Protein AF-A0A3D4AWZ1-F1 (afdb_monomer_lite)

Sequence (48 aa):
WLYGGSQRAVEETLNHGRAGVMPAFKEILGEDKIHLLTAYVYSLSQEK

Radius of gyration: 16.21 Å; chains: 1; bounding box: 26×38×27 Å

Foldseek 3Di:
DVQDDDPVSVVCCVVPNDDDDDDDCCVPQPDVRVVVVVVVVVVVVVPD

Structure (mmCIF, N/CA/C/O backbone):
data_AF-A0A3D4AWZ1-F1
#
_entry.id   AF-A0A3D4AWZ1-F1
#
loop_
_atom_site.group_PDB
_atom_site.id
_atom_site.type_symbol
_atom_site.label_atom_id
_atom_site.label_alt_id
_atom_site.label_comp_id
_atom_site.label_asym_id
_atom_site.label_entity_id
_atom_site.label_seq_id
_atom_site.pdbx_PDB_ins_code
_atom_site.Cartn_x
_atom_site.Cartn_y
_atom_site.Cartn_z
_atom_site.occupancy
_atom_site.B_iso_or_equiv
_atom_site.auth_seq_id
_atom_site.auth_comp_id
_atom_site.auth_asym_id
_atom_site.auth_atom_id
_atom_site.pdbx_PDB_model_num
ATOM 1 N N . TRP A 1 1 ? -8.889 5.612 6.432 1.00 88.69 1 TRP A N 1
ATOM 2 C CA . TRP A 1 1 ? -7.852 6.398 5.729 1.00 88.69 1 TRP A CA 1
ATOM 3 C C . TRP A 1 1 ? -6.534 5.640 5.818 1.00 88.69 1 TRP A C 1
ATOM 5 O O . TRP A 1 1 ? -6.269 5.101 6.884 1.00 88.69 1 TRP A O 1
ATOM 15 N N . LEU A 1 2 ? -5.737 5.580 4.743 1.00 93.88 2 LEU A N 1
ATOM 16 C CA . LEU A 1 2 ? -4.508 4.765 4.686 1.00 93.88 2 LEU A CA 1
ATOM 17 C C . LEU A 1 2 ? -3.358 5.332 5.538 1.00 93.88 2 LEU A C 1
ATOM 19 O O . LEU A 1 2 ? -2.661 4.580 6.205 1.00 93.88 2 LEU A O 1
ATOM 23 N N . TYR A 1 3 ? -3.193 6.657 5.555 1.00 94.62 3 TYR A N 1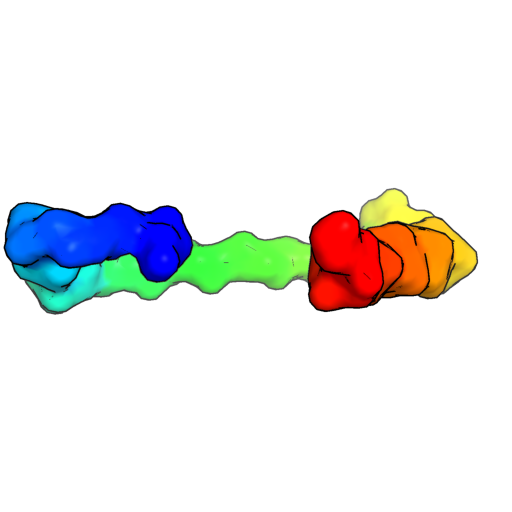
ATOM 24 C CA . TYR A 1 3 ? -2.101 7.342 6.264 1.00 94.62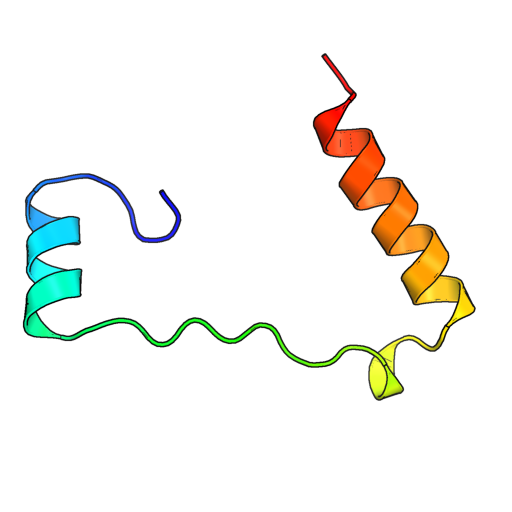 3 TYR A CA 1
ATOM 25 C C . TYR A 1 3 ? -2.538 7.974 7.598 1.00 94.62 3 TYR A C 1
ATOM 27 O O . TYR A 1 3 ? -1.906 8.906 8.084 1.00 94.62 3 TYR A O 1
ATOM 35 N N . GLY A 1 4 ? -3.624 7.465 8.196 1.00 95.31 4 GLY A N 1
ATOM 36 C CA . GLY A 1 4 ? -4.227 8.016 9.416 1.00 95.31 4 GLY A CA 1
ATOM 37 C C . GLY A 1 4 ? -5.063 9.275 9.164 1.00 95.31 4 GLY A C 1
ATOM 38 O O . GLY A 1 4 ? -4.908 9.918 8.132 1.00 95.31 4 GLY A O 1
ATOM 39 N N . GLY A 1 5 ? -5.982 9.599 10.086 1.00 95.00 5 GLY A N 1
ATOM 40 C CA . GLY A 1 5 ? -6.941 10.703 9.912 1.00 95.00 5 GLY A CA 1
ATOM 41 C C . GLY A 1 5 ? -7.020 11.747 11.016 1.00 95.00 5 GLY A C 1
ATOM 42 O O . GLY A 1 5 ? -7.982 12.504 11.078 1.00 95.00 5 GLY A O 1
ATOM 43 N N . SER A 1 6 ? -6.008 11.811 11.878 1.00 97.44 6 SER A N 1
ATOM 44 C CA . SER A 1 6 ? -5.850 12.944 12.788 1.00 97.44 6 SER A CA 1
ATOM 45 C C . SER A 1 6 ? -5.442 14.205 12.022 1.00 97.44 6 SER A C 1
ATOM 47 O O . SER A 1 6 ? -4.840 14.118 10.951 1.00 97.44 6 SER A O 1
ATOM 49 N N . GLN A 1 7 ? -5.701 15.380 12.603 1.00 96.81 7 GLN A N 1
ATOM 50 C CA . GLN A 1 7 ? -5.284 16.666 12.033 1.00 96.81 7 GLN A CA 1
ATOM 51 C C . GLN A 1 7 ? -3.796 16.666 11.647 1.00 96.81 7 GLN A C 1
ATOM 53 O O . GLN A 1 7 ? -3.448 16.971 10.509 1.00 96.81 7 GLN A O 1
ATOM 58 N N . ARG A 1 8 ? -2.932 16.201 12.556 1.00 97.00 8 ARG A N 1
ATOM 59 C CA . ARG A 1 8 ? -1.489 16.075 12.314 1.00 97.00 8 ARG A CA 1
ATOM 60 C C . ARG A 1 8 ? -1.166 15.212 11.085 1.00 97.00 8 ARG A C 1
ATOM 62 O O . ARG A 1 8 ? -0.270 15.549 10.320 1.00 97.00 8 ARG A O 1
ATOM 69 N N . ALA A 1 9 ? -1.871 14.095 10.891 1.00 97.19 9 ALA A N 1
ATOM 70 C CA . ALA A 1 9 ? -1.634 13.195 9.759 1.00 97.19 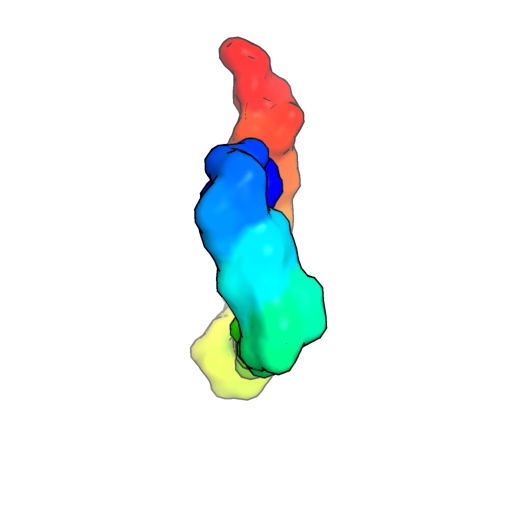9 ALA A CA 1
ATOM 71 C C . ALA A 1 9 ? -2.043 13.823 8.412 1.00 97.19 9 ALA A C 1
ATOM 73 O O . ALA A 1 9 ? -1.392 13.583 7.389 1.00 97.19 9 ALA A O 1
ATOM 74 N N . VAL A 1 10 ? -3.093 14.652 8.418 1.00 96.88 10 VAL A N 1
ATOM 75 C CA . VAL A 1 10 ? -3.514 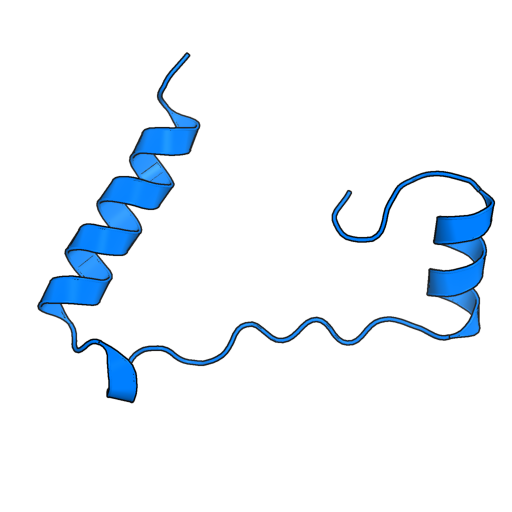15.437 7.249 1.00 96.88 10 VAL A CA 1
ATOM 76 C C . VAL A 1 10 ? -2.486 16.510 6.925 1.00 96.88 10 VAL A C 1
ATOM 78 O O . VAL A 1 10 ? -2.045 16.586 5.783 1.00 96.88 10 VAL A O 1
ATOM 81 N N . GLU A 1 11 ? -2.058 17.289 7.918 1.00 97.62 11 GLU A N 1
ATOM 82 C CA . GLU A 1 11 ? -1.036 18.330 7.748 1.00 97.62 11 GLU A CA 1
ATOM 83 C C . GLU A 1 11 ? 0.268 17.748 7.189 1.00 97.62 11 GLU A C 1
ATOM 85 O O . GLU A 1 11 ? 0.846 18.288 6.250 1.00 97.62 11 GLU A O 1
ATOM 90 N N . GLU A 1 12 ? 0.706 16.598 7.703 1.00 97.06 12 GLU A N 1
ATOM 91 C CA . GLU A 1 12 ? 1.897 15.905 7.210 1.00 97.06 12 GLU A CA 1
ATOM 92 C C . GLU A 1 12 ? 1.750 15.487 5.737 1.00 97.06 12 GLU A C 1
ATOM 94 O O . GLU A 1 12 ? 2.683 15.660 4.954 1.00 97.06 12 GLU A O 1
ATOM 99 N N . THR A 1 13 ? 0.567 14.989 5.361 1.00 97.19 13 THR A N 1
ATOM 100 C CA . THR A 1 13 ? 0.233 14.585 3.986 1.00 97.19 13 THR A CA 1
ATOM 101 C C . THR A 1 13 ? 0.176 15.783 3.037 1.00 97.19 13 THR A C 1
ATOM 103 O O . THR A 1 13 ? 0.616 15.663 1.899 1.00 97.19 13 THR A O 1
ATOM 106 N N . LEU A 1 14 ? -0.328 16.937 3.486 1.00 96.94 14 LEU A N 1
ATOM 107 C CA . LEU A 1 14 ? -0.374 18.163 2.684 1.00 96.94 14 LEU A CA 1
ATOM 108 C C . LEU A 1 14 ? 1.019 18.766 2.480 1.00 96.94 14 LEU A C 1
ATOM 110 O O . LEU A 1 14 ? 1.364 19.144 1.366 1.00 96.94 14 LEU A O 1
ATOM 114 N N . ASN A 1 15 ? 1.821 18.829 3.544 1.00 98.12 15 ASN A N 1
ATOM 115 C CA . ASN A 1 15 ? 3.125 19.489 3.511 1.00 98.12 15 ASN A CA 1
ATOM 116 C C . ASN A 1 15 ? 4.198 18.665 2.791 1.00 98.12 15 ASN A C 1
ATOM 118 O O . ASN A 1 15 ? 5.059 19.233 2.124 1.00 98.12 15 ASN A O 1
ATOM 122 N N . HIS A 1 16 ? 4.163 17.337 2.922 1.00 97.62 16 HIS A N 1
ATOM 123 C CA . HIS A 1 16 ? 5.219 16.459 2.401 1.00 97.62 16 HIS A CA 1
ATOM 124 C C . HIS A 1 16 ? 4.744 15.539 1.270 1.00 97.62 16 HIS A C 1
ATOM 126 O O . HIS A 1 16 ? 5.554 14.836 0.668 1.00 97.62 16 HIS A O 1
ATOM 132 N N . GLY A 1 17 ? 3.443 15.531 0.970 1.00 95.50 17 GLY A N 1
ATOM 133 C CA . GLY A 1 17 ? 2.853 14.585 0.031 1.00 95.50 17 GLY A CA 1
ATOM 134 C C . GLY A 1 17 ? 2.895 13.139 0.537 1.00 95.50 17 GLY A C 1
ATOM 135 O O . GLY A 1 17 ? 3.346 12.833 1.642 1.00 95.50 17 GLY A O 1
ATOM 136 N N . ARG A 1 18 ? 2.404 12.216 -0.296 1.00 96.12 18 ARG A N 1
ATOM 137 C CA . ARG A 1 18 ? 2.519 10.760 -0.118 1.00 96.12 18 ARG A CA 1
ATOM 138 C C . ARG A 1 18 ? 2.672 10.111 -1.492 1.00 96.12 18 ARG A C 1
ATOM 140 O O . ARG A 1 18 ? 2.010 10.526 -2.437 1.00 96.12 18 ARG A O 1
ATOM 147 N N . ALA A 1 19 ? 3.499 9.074 -1.587 1.00 95.81 19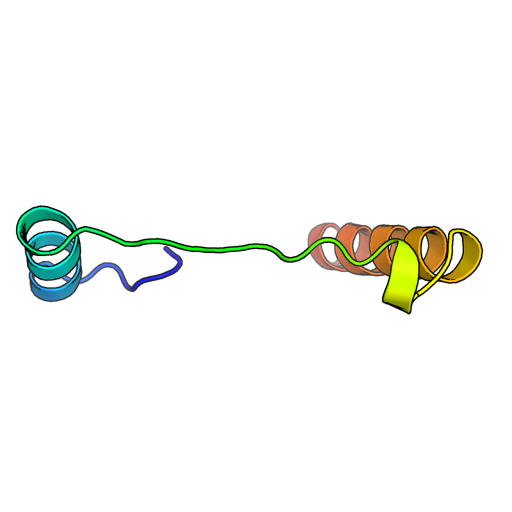 ALA A N 1
ATOM 148 C CA . ALA A 1 19 ? 3.730 8.321 -2.819 1.00 95.81 19 ALA A CA 1
ATOM 149 C C . ALA A 1 19 ? 3.471 6.827 -2.576 1.00 95.81 19 ALA A C 1
ATOM 151 O O . ALA A 1 19 ? 4.394 6.022 -2.476 1.00 95.81 19 ALA A O 1
ATOM 152 N N . GLY A 1 20 ? 2.197 6.466 -2.402 1.00 94.56 20 GLY A N 1
ATOM 153 C CA . GLY A 1 20 ? 1.795 5.065 -2.296 1.00 94.56 20 GLY A CA 1
ATOM 154 C C . GLY A 1 20 ? 2.023 4.341 -3.619 1.00 94.56 20 GLY A C 1
ATOM 155 O O . GLY A 1 20 ? 1.546 4.794 -4.657 1.00 94.56 20 GLY A O 1
ATOM 156 N N . VAL A 1 21 ? 2.734 3.216 -3.582 1.00 96.31 21 VAL A N 1
ATOM 157 C CA . VAL A 1 21 ? 2.995 2.382 -4.760 1.00 96.31 21 VAL A CA 1
ATOM 158 C C . VAL A 1 21 ? 2.384 1.010 -4.526 1.00 96.31 21 VAL A C 1
ATOM 160 O O . VAL A 1 21 ? 2.696 0.359 -3.531 1.00 96.31 21 VAL A O 1
ATOM 163 N N . MET A 1 22 ? 1.537 0.570 -5.456 1.00 95.31 22 MET A N 1
ATOM 164 C CA . MET A 1 22 ? 1.116 -0.825 -5.567 1.00 95.31 22 MET A CA 1
ATOM 165 C C . MET A 1 22 ? 1.968 -1.484 -6.659 1.00 95.31 22 MET A C 1
ATOM 167 O O . MET A 1 22 ? 1.782 -1.158 -7.834 1.00 95.31 22 MET A O 1
ATOM 171 N N . PRO A 1 23 ? 2.931 -2.357 -6.312 1.00 94.88 23 PRO A N 1
ATOM 172 C CA . PRO A 1 23 ? 3.776 -3.009 -7.303 1.00 94.88 23 PRO A CA 1
ATOM 173 C C . PRO A 1 23 ? 2.974 -3.914 -8.238 1.00 94.88 23 PRO A C 1
ATOM 175 O O . PRO A 1 23 ? 1.945 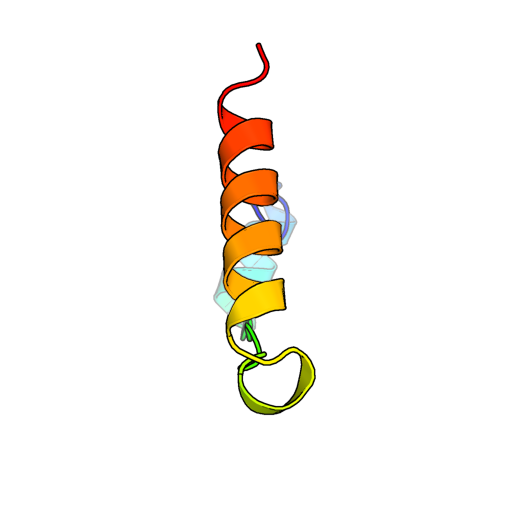-4.479 -7.864 1.00 94.88 23 PRO A O 1
ATOM 178 N N . ALA A 1 24 ? 3.480 -4.100 -9.455 1.00 94.12 24 ALA A N 1
ATOM 179 C CA . ALA A 1 24 ? 2.931 -5.093 -10.362 1.00 94.12 24 ALA A CA 1
ATOM 180 C C . ALA A 1 24 ? 3.299 -6.502 -9.874 1.00 94.12 24 ALA A C 1
ATOM 182 O O . ALA A 1 24 ? 4.473 -6.835 -9.737 1.00 94.12 24 ALA A O 1
ATOM 183 N N . PHE A 1 25 ? 2.291 -7.346 -9.657 1.00 94.62 25 PHE A N 1
ATOM 184 C CA . PHE A 1 25 ? 2.492 -8.729 -9.210 1.00 94.62 25 PHE A CA 1
ATOM 185 C C . PHE A 1 25 ? 2.517 -9.758 -10.352 1.00 94.62 25 PHE A C 1
ATOM 187 O O . PHE A 1 25 ? 2.747 -10.938 -10.089 1.00 94.62 25 PHE A O 1
ATOM 194 N N . LYS A 1 26 ? 2.318 -9.331 -11.610 1.00 92.31 26 LYS A N 1
ATOM 195 C CA . LYS A 1 26 ? 2.226 -10.209 -12.793 1.00 92.31 26 LYS A CA 1
ATOM 196 C C . LYS A 1 26 ? 3.403 -11.182 -12.902 1.00 92.31 26 LYS A C 1
ATOM 198 O O . LYS A 1 26 ? 3.193 -12.390 -12.911 1.00 92.31 26 LYS A O 1
ATOM 203 N N . GLU A 1 27 ? 4.622 -10.650 -12.895 1.00 91.56 27 GLU A N 1
ATOM 204 C CA . GLU A 1 27 ? 5.859 -11.431 -13.057 1.00 91.56 27 GLU A CA 1
ATOM 205 C C . GLU A 1 27 ? 6.239 -12.243 -11.806 1.00 91.56 27 GLU A C 1
ATOM 207 O O . GLU A 1 27 ? 7.095 -13.119 -11.866 1.00 91.56 27 GLU A O 1
ATOM 212 N N . ILE A 1 28 ? 5.614 -11.959 -10.657 1.00 92.38 28 ILE A N 1
ATOM 213 C CA . ILE A 1 28 ? 5.930 -12.595 -9.368 1.00 92.38 28 ILE A CA 1
ATOM 214 C C . ILE A 1 28 ? 5.007 -13.793 -9.110 1.00 92.38 28 ILE A C 1
ATOM 216 O O . ILE A 1 28 ? 5.437 -14.811 -8.568 1.00 92.38 28 ILE A O 1
ATOM 220 N N . LEU A 1 29 ? 3.722 -13.667 -9.458 1.00 90.69 29 LEU A N 1
ATOM 221 C CA . LEU A 1 29 ? 2.682 -14.612 -9.046 1.00 90.69 29 LEU A CA 1
ATOM 222 C C . LEU A 1 29 ? 2.119 -15.453 -10.202 1.00 90.69 29 LEU A C 1
ATOM 224 O O . LEU A 1 29 ? 1.684 -16.577 -9.949 1.00 90.69 29 LEU A O 1
ATOM 228 N N . GLY A 1 30 ? 2.161 -14.965 -11.447 1.00 92.19 30 GLY A N 1
ATOM 229 C CA . GLY A 1 30 ? 1.485 -15.606 -12.582 1.00 92.19 30 GLY A CA 1
ATOM 230 C C . GLY A 1 30 ? -0.048 -15.487 -12.520 1.00 92.19 30 GLY A C 1
ATOM 231 O O . GLY A 1 30 ? -0.615 -15.151 -11.478 1.00 92.19 30 GLY A O 1
ATOM 232 N N . GLU A 1 31 ? -0.734 -15.736 -13.641 1.00 93.62 31 GLU A N 1
ATOM 233 C CA . GLU A 1 31 ? -2.179 -15.461 -13.766 1.00 93.62 31 GLU A CA 1
ATOM 234 C C . GLU A 1 31 ? -3.053 -16.276 -12.803 1.00 93.62 31 GLU A C 1
ATOM 236 O O . GLU A 1 31 ? -3.892 -15.693 -12.115 1.00 93.62 31 GLU A O 1
ATOM 241 N N . ASP A 1 32 ? -2.815 -17.584 -12.670 1.00 94.56 32 ASP A N 1
ATOM 242 C CA . ASP A 1 32 ? -3.646 -18.463 -11.832 1.00 94.56 32 ASP A CA 1
ATOM 243 C C . ASP A 1 32 ? -3.691 -18.002 -10.366 1.00 94.56 32 ASP A C 1
ATOM 245 O O . ASP A 1 32 ? -4.753 -17.937 -9.739 1.00 94.56 32 ASP A O 1
ATOM 249 N N . LYS A 1 33 ? -2.534 -17.625 -9.806 1.00 94.69 33 LYS A N 1
ATOM 250 C CA . LYS A 1 33 ? -2.447 -17.155 -8.416 1.00 94.69 33 LYS A CA 1
ATOM 251 C C . LYS A 1 33 ? -3.054 -15.771 -8.247 1.00 94.69 33 LYS A C 1
ATOM 253 O O . LYS A 1 33 ? -3.657 -15.507 -7.209 1.00 94.69 33 LYS A O 1
ATOM 258 N N . ILE A 1 34 ? -2.907 -14.897 -9.245 1.00 96.38 34 ILE A N 1
ATOM 259 C CA . ILE A 1 34 ? -3.543 -13.576 -9.236 1.00 96.38 34 ILE A CA 1
ATOM 260 C C . ILE A 1 34 ? -5.059 -13.741 -9.188 1.00 96.38 34 ILE A C 1
ATOM 262 O O . ILE A 1 34 ? -5.695 -13.119 -8.344 1.00 96.38 34 ILE A O 1
ATOM 266 N N . HIS A 1 35 ? -5.632 -14.626 -10.005 1.00 95.94 35 HIS A N 1
ATOM 267 C CA . HIS A 1 35 ? -7.069 -14.891 -9.979 1.00 95.94 35 HIS A CA 1
ATOM 268 C C . HIS A 1 35 ? -7.562 -15.385 -8.617 1.00 95.94 35 HIS A C 1
ATOM 270 O O . HIS A 1 35 ? -8.539 -14.842 -8.095 1.00 95.94 35 HIS A O 1
ATOM 276 N N . LEU A 1 36 ? -6.865 -16.343 -8.000 1.00 96.56 36 LEU A N 1
ATOM 277 C CA . LEU A 1 36 ? -7.229 -16.837 -6.669 1.00 96.56 36 LEU A CA 1
ATOM 278 C C . LEU A 1 36 ? -7.129 -15.745 -5.592 1.00 96.56 36 LEU A C 1
ATOM 280 O O . LEU A 1 36 ? -8.045 -15.588 -4.785 1.00 96.56 36 LEU A O 1
ATOM 284 N N . LEU A 1 37 ? -6.051 -14.956 -5.589 1.00 95.31 37 LEU A N 1
ATOM 285 C CA . LEU A 1 37 ? -5.864 -13.872 -4.620 1.00 95.31 37 LEU A CA 1
ATOM 286 C C . LEU A 1 37 ? -6.889 -12.753 -4.799 1.00 95.31 37 LEU A C 1
ATOM 288 O O . LEU A 1 37 ? -7.395 -12.232 -3.808 1.00 95.31 37 LEU A O 1
ATOM 292 N N . THR A 1 38 ? -7.223 -12.391 -6.038 1.00 95.56 38 THR A N 1
ATOM 293 C CA . THR A 1 38 ? -8.267 -11.398 -6.311 1.00 95.56 38 THR A CA 1
ATOM 294 C C . THR A 1 38 ? -9.621 -11.876 -5.798 1.00 95.56 38 THR A C 1
ATOM 296 O O . THR A 1 38 ? -10.314 -11.103 -5.138 1.00 95.56 38 THR A O 1
ATOM 299 N N . ALA A 1 39 ? -9.977 -13.144 -6.033 1.00 96.38 39 ALA A N 1
ATOM 300 C CA . ALA A 1 39 ? -11.214 -13.722 -5.511 1.00 96.38 39 ALA A CA 1
ATOM 301 C C . ALA A 1 39 ? -11.254 -13.700 -3.973 1.00 96.38 39 ALA A C 1
ATOM 303 O O . ALA A 1 39 ? -12.271 -13.324 -3.393 1.00 96.38 39 ALA A O 1
ATOM 304 N N . TYR A 1 40 ? -10.137 -14.026 -3.318 1.00 95.75 40 TYR A N 1
ATOM 305 C CA . TYR A 1 40 ? -10.024 -13.981 -1.860 1.00 95.75 40 TYR A CA 1
ATOM 306 C C . TYR A 1 40 ? -10.140 -12.556 -1.296 1.00 95.75 40 TYR A C 1
ATOM 308 O O . TYR A 1 40 ? -10.933 -12.304 -0.398 1.00 95.75 40 TYR A O 1
ATOM 316 N N . VAL A 1 41 ? -9.408 -11.578 -1.843 1.00 95.56 41 VAL A N 1
ATOM 317 C CA . VAL A 1 41 ? -9.512 -10.178 -1.386 1.00 95.56 41 VAL A CA 1
ATOM 318 C C . VAL A 1 41 ? -10.928 -9.637 -1.594 1.00 95.56 41 VAL A C 1
ATOM 320 O O . VAL A 1 41 ? -11.437 -8.897 -0.753 1.00 95.56 41 VAL A O 1
ATOM 323 N N . TYR A 1 42 ? -11.586 -10.030 -2.687 1.00 96.06 42 TYR A N 1
ATOM 324 C CA . TYR A 1 42 ? -12.982 -9.688 -2.922 1.00 96.06 42 TYR A CA 1
ATOM 325 C C . TYR A 1 42 ? -13.908 -10.291 -1.857 1.00 96.06 42 TYR A C 1
ATOM 327 O O . TYR A 1 42 ? -14.755 -9.569 -1.328 1.00 96.06 42 TYR A O 1
ATOM 335 N N . SER A 1 43 ? -13.730 -11.565 -1.487 1.00 96.38 43 SER A N 1
ATOM 336 C CA . SER A 1 43 ? -14.579 -12.215 -0.479 1.00 96.38 43 SER A CA 1
ATOM 337 C C . SER A 1 43 ? -14.476 -11.555 0.897 1.00 96.38 43 SER A C 1
ATOM 339 O O . SER A 1 43 ? -15.498 -11.419 1.561 1.00 96.38 43 SER A O 1
ATOM 341 N N . LEU A 1 44 ? -13.303 -11.034 1.283 1.00 95.69 44 LEU A N 1
ATOM 342 C CA . LEU A 1 44 ? -13.121 -10.295 2.545 1.00 95.69 44 LEU A CA 1
ATOM 343 C C . LEU A 1 44 ? -14.029 -9.061 2.664 1.00 95.69 44 LEU A C 1
ATOM 345 O O . LEU A 1 44 ? -14.360 -8.643 3.766 1.00 95.69 44 LEU A O 1
ATOM 349 N N . SER A 1 45 ? -14.432 -8.463 1.539 1.00 93.56 45 SER A N 1
ATOM 350 C CA . SER A 1 45 ? -15.369 -7.329 1.531 1.00 93.56 45 SER A CA 1
ATOM 351 C C . SER A 1 45 ? -16.845 -7.740 1.607 1.00 93.56 45 SER A C 1
ATOM 353 O O . SER A 1 45 ? -17.706 -6.882 1.795 1.00 93.56 45 SER A O 1
ATOM 355 N N . GLN A 1 46 ? -17.133 -9.033 1.428 1.00 91.00 46 GLN A N 1
ATOM 356 C CA . GLN A 1 46 ? -18.479 -9.614 1.427 1.00 91.00 46 GLN A CA 1
ATOM 357 C C . GLN A 1 46 ? -18.774 -10.415 2.701 1.00 91.00 46 GLN A C 1
ATOM 359 O O . GLN A 1 46 ? -19.939 -10.681 3.000 1.00 91.00 46 GLN A O 1
ATOM 364 N N . GLU A 1 47 ? -17.741 -10.795 3.453 1.00 75.00 47 GLU A N 1
ATOM 365 C CA . GLU A 1 47 ? -17.881 -11.317 4.809 1.00 75.00 47 GLU A CA 1
ATOM 366 C C . GLU A 1 47 ? -18.400 -10.199 5.724 1.00 75.00 47 GLU A C 1
ATOM 368 O O . GLU A 1 47 ? -17.826 -9.110 5.797 1.00 75.00 47 GLU A O 1
ATOM 373 N N . LYS A 1 48 ? -19.554 -10.452 6.347 1.00 58.44 48 LYS A N 1
ATOM 374 C CA . LYS A 1 48 ? -20.321 -9.492 7.145 1.00 58.44 48 LYS A CA 1
ATOM 375 C C . LYS A 1 48 ? -20.155 -9.750 8.633 1.00 58.44 48 LYS A C 1
ATOM 377 O O . LYS A 1 48 ? -20.266 -10.935 9.018 1.00 58.44 48 LYS A O 1
#

Secondary structure (DSSP, 8-state):
-TT--SHHHHHHHHHH---------HHHHHHHHHHHHHHHHHHHTT--

pLDDT: mean 93.96, std 6.25, range [58.44, 98.12]